Protein AF-A0A2V5WFZ2-F1 (afdb_monomer_lite)

pLDDT: mean 87.29, std 8.24, range [59.81, 97.25]

Foldseek 3Di:
DVCVVVVCCCCVVVVVDDVVVVVPDDDDDDPVRVLVVLVVVPFDSVQWDWDADPVNNDIDIDTDDDDD

Structure (mmCIF, N/CA/C/O backbone):
data_AF-A0A2V5WFZ2-F1
#
_entry.id   AF-A0A2V5WFZ2-F1
#
loop_
_atom_site.group_PDB
_atom_site.id
_atom_site.type_symbol
_atom_site.label_atom_id
_atom_site.label_alt_id
_atom_site.label_comp_id
_atom_site.label_asym_id
_atom_site.label_entity_id
_atom_site.label_seq_id
_atom_site.pdbx_PDB_ins_code
_atom_site.Cartn_x
_atom_site.Cartn_y
_atom_site.Cartn_z
_atom_site.occupancy
_atom_site.B_iso_or_equiv
_atom_site.auth_seq_id
_atom_site.auth_comp_id
_atom_site.auth_asym_id
_atom_site.auth_atom_id
_atom_site.pdbx_PDB_model_num
ATOM 1 N N . TRP A 1 1 ? 4.493 7.743 -4.347 1.00 75.12 1 TRP A N 1
ATOM 2 C CA . TRP A 1 1 ? 5.662 7.066 -3.724 1.00 75.12 1 TRP A CA 1
ATOM 3 C C . TRP A 1 1 ? 6.879 6.998 -4.668 1.00 75.12 1 TRP A C 1
ATOM 5 O O . TRP A 1 1 ? 6.689 6.860 -5.868 1.00 75.12 1 TRP A O 1
ATOM 15 N N . ARG A 1 2 ? 8.126 7.107 -4.156 1.00 75.12 2 ARG A N 1
ATOM 16 C CA . ARG A 1 2 ? 9.369 7.207 -4.971 1.00 75.12 2 ARG A CA 1
ATOM 17 C C . ARG A 1 2 ? 9.758 5.933 -5.733 1.00 75.12 2 ARG A C 1
ATOM 19 O O . ARG A 1 2 ? 10.443 6.034 -6.742 1.00 75.12 2 ARG A O 1
ATOM 26 N N . GLY A 1 3 ? 9.346 4.750 -5.277 1.00 78.88 3 GLY A N 1
ATOM 27 C CA . GLY A 1 3 ? 9.724 3.513 -5.966 1.00 78.88 3 GLY A CA 1
ATOM 28 C C . GLY A 1 3 ? 8.899 3.210 -7.217 1.00 78.88 3 GLY A C 1
ATOM 29 O O . GLY A 1 3 ? 9.320 2.362 -7.992 1.00 78.88 3 GLY A O 1
ATOM 30 N N . LYS A 1 4 ? 7.814 3.954 -7.483 1.00 81.12 4 LYS A N 1
ATOM 31 C CA . LYS A 1 4 ? 7.089 3.887 -8.761 1.00 81.12 4 LYS A CA 1
ATOM 32 C C . LYS A 1 4 ? 8.041 4.132 -9.935 1.00 81.12 4 LYS A C 1
ATOM 34 O O . LYS A 1 4 ? 8.170 3.282 -10.803 1.00 81.12 4 LYS A O 1
ATOM 39 N N . SER A 1 5 ? 8.788 5.237 -9.899 1.00 81.06 5 SER A N 1
ATOM 40 C CA . SER A 1 5 ? 9.737 5.586 -10.963 1.00 81.06 5 SER A CA 1
ATOM 41 C C . SER A 1 5 ? 10.855 4.552 -11.126 1.00 81.06 5 SER A C 1
ATOM 43 O O . SER A 1 5 ? 11.290 4.300 -12.242 1.00 81.06 5 SER A O 1
ATOM 45 N N . PHE A 1 6 ? 11.307 3.929 -10.031 1.00 83.00 6 PHE A N 1
ATOM 46 C CA . PHE A 1 6 ? 12.307 2.859 -10.089 1.00 83.00 6 PHE A CA 1
ATOM 47 C C . PHE A 1 6 ? 11.752 1.592 -10.757 1.00 83.00 6 PHE A C 1
ATOM 49 O O . PHE A 1 6 ? 12.410 1.021 -11.623 1.00 83.00 6 PHE A O 1
ATOM 56 N N . LEU A 1 7 ? 10.538 1.171 -10.387 1.00 82.31 7 LEU A N 1
ATOM 57 C CA . LEU A 1 7 ? 9.889 -0.002 -10.975 1.00 82.31 7 LEU A CA 1
ATOM 58 C C . LEU A 1 7 ? 9.562 0.213 -12.450 1.00 82.31 7 LEU A C 1
ATOM 60 O O . LEU A 1 7 ? 9.854 -0.660 -13.258 1.00 82.31 7 LEU A O 1
ATOM 64 N N . GLU A 1 8 ? 9.040 1.383 -12.816 1.00 84.12 8 GLU A N 1
ATOM 65 C CA . GLU A 1 8 ? 8.764 1.721 -14.215 1.00 84.12 8 GLU A CA 1
ATOM 66 C C . GLU A 1 8 ? 10.060 1.766 -15.039 1.00 84.12 8 GLU A C 1
ATOM 68 O O . GLU A 1 8 ? 10.118 1.208 -16.132 1.00 84.12 8 GLU A O 1
ATOM 73 N N . PHE A 1 9 ? 11.141 2.345 -14.507 1.00 83.38 9 PHE A N 1
ATOM 74 C CA . PHE A 1 9 ? 12.445 2.325 -15.175 1.00 83.38 9 PHE A CA 1
ATOM 75 C C . PHE A 1 9 ? 12.973 0.894 -15.365 1.00 83.38 9 PHE A C 1
ATOM 77 O O . PHE A 1 9 ? 13.409 0.532 -16.458 1.00 83.38 9 PHE A O 1
ATOM 84 N N . SER A 1 10 ? 12.896 0.063 -14.324 1.00 82.44 10 SER A N 1
ATOM 85 C CA . SER A 1 10 ? 13.301 -1.344 -14.382 1.00 82.44 10 SER A CA 1
ATOM 86 C C . SER A 1 10 ? 12.477 -2.142 -15.398 1.00 82.44 10 SER A C 1
ATOM 88 O O . SER A 1 10 ? 13.034 -2.913 -16.179 1.00 82.44 10 SER A O 1
ATOM 90 N N . ALA A 1 11 ? 11.158 -1.952 -15.408 1.00 82.12 11 ALA A N 1
ATOM 91 C CA . ALA A 1 11 ? 10.241 -2.704 -16.255 1.00 82.12 11 ALA A CA 1
ATOM 92 C C . ALA A 1 11 ? 10.337 -2.268 -17.724 1.00 82.12 11 ALA A C 1
ATOM 94 O O . ALA A 1 11 ? 10.572 -3.096 -18.600 1.00 82.12 11 ALA A O 1
ATOM 95 N N . PHE A 1 12 ? 10.218 -0.966 -18.000 1.00 82.50 12 PHE A N 1
ATOM 96 C CA . PHE A 1 12 ? 10.105 -0.455 -19.369 1.00 82.50 12 PHE A CA 1
ATOM 97 C C . PHE A 1 12 ? 11.448 -0.155 -20.035 1.00 82.50 12 PHE A C 1
ATOM 99 O O . PHE A 1 12 ? 11.544 -0.236 -21.258 1.00 82.50 12 PHE A O 1
ATOM 106 N N . ARG A 1 13 ? 12.487 0.206 -19.268 1.00 80.81 13 ARG A N 1
ATOM 107 C CA . ARG A 1 13 ? 13.789 0.592 -19.838 1.00 80.81 13 ARG A CA 1
ATOM 108 C C . ARG A 1 13 ? 14.835 -0.512 -19.755 1.00 80.81 13 ARG A C 1
ATOM 110 O O . ARG A 1 13 ? 15.649 -0.623 -20.664 1.00 80.81 13 ARG A O 1
ATOM 117 N N . LEU A 1 14 ? 14.830 -1.304 -18.682 1.00 81.75 14 LEU A N 1
ATOM 118 C CA . LEU A 1 14 ? 15.764 -2.425 -18.519 1.00 81.75 14 LEU A CA 1
ATOM 119 C C . LEU A 1 14 ? 15.164 -3.775 -18.938 1.00 81.75 14 LEU A C 1
ATOM 121 O O . LEU A 1 14 ? 15.908 -4.742 -19.068 1.00 81.75 14 LEU A O 1
ATOM 125 N N . GLY A 1 15 ? 13.846 -3.852 -19.161 1.00 80.19 15 GLY A N 1
ATOM 126 C CA . GLY A 1 15 ? 13.176 -5.080 -19.602 1.00 80.19 15 GLY A CA 1
ATOM 127 C C . GLY A 1 15 ? 13.215 -6.208 -18.569 1.00 80.19 15 GLY A C 1
ATOM 128 O O . GLY A 1 15 ? 13.128 -7.376 -18.933 1.00 80.19 15 GLY A O 1
ATOM 129 N N . LEU A 1 16 ? 13.372 -5.875 -17.283 1.00 81.56 16 LEU A N 1
ATOM 130 C CA . LEU A 1 16 ? 13.554 -6.855 -16.204 1.00 81.56 16 LEU A CA 1
ATOM 131 C C . LEU A 1 16 ? 12.236 -7.438 -15.676 1.00 81.56 16 LEU A C 1
ATOM 133 O O . LEU A 1 16 ? 12.250 -8.239 -14.743 1.00 81.56 16 LEU A O 1
ATOM 137 N N . SER A 1 17 ? 11.104 -7.035 -16.253 1.00 79.88 17 SER A N 1
ATOM 138 C CA . SER A 1 17 ? 9.773 -7.506 -15.874 1.00 79.88 17 SER A CA 1
ATOM 139 C C . SER A 1 17 ? 9.132 -8.293 -17.023 1.00 79.88 17 SER A C 1
ATOM 141 O O . SER A 1 17 ? 9.182 -7.841 -18.170 1.00 79.88 17 SER A O 1
ATOM 143 N N . PRO A 1 18 ? 8.516 -9.458 -16.755 1.00 80.88 18 PRO A N 1
ATOM 144 C CA . PRO A 1 18 ? 7.745 -10.190 -17.755 1.00 80.88 18 PRO A CA 1
ATOM 145 C C . PRO A 1 18 ? 6.584 -9.343 -18.290 1.00 80.88 18 PRO A C 1
ATOM 147 O O . PRO A 1 18 ? 5.840 -8.751 -17.512 1.00 80.88 18 PRO A O 1
ATOM 150 N N . LYS A 1 19 ? 6.374 -9.336 -19.613 1.00 79.12 19 LYS A N 1
ATOM 151 C CA . LYS A 1 19 ? 5.300 -8.549 -20.256 1.00 79.12 19 LYS A CA 1
ATOM 152 C C . LYS A 1 19 ? 3.912 -8.845 -19.675 1.00 79.12 19 LYS A C 1
ATOM 154 O O . LYS A 1 19 ? 3.155 -7.921 -19.426 1.00 79.12 19 LYS A O 1
ATOM 159 N N . VAL A 1 20 ? 3.630 -10.112 -19.364 1.00 79.38 20 VAL A N 1
ATOM 160 C CA . VAL A 1 20 ? 2.357 -10.532 -18.752 1.00 79.38 20 VAL A CA 1
ATOM 161 C C . VAL A 1 20 ? 2.089 -9.858 -17.400 1.00 79.38 20 VAL A C 1
ATOM 163 O O . VAL A 1 20 ? 0.955 -9.493 -17.114 1.00 79.38 20 VAL A O 1
ATOM 166 N N . GLU A 1 21 ? 3.122 -9.635 -16.583 1.00 75.06 21 GLU A N 1
ATOM 167 C CA . GLU A 1 21 ? 2.984 -8.947 -15.292 1.00 75.06 21 GLU A CA 1
ATOM 168 C C . GLU A 1 21 ? 2.807 -7.435 -15.469 1.00 75.06 21 GLU A C 1
ATOM 170 O O . GLU A 1 21 ? 2.190 -6.781 -14.631 1.00 75.06 21 GLU A O 1
ATOM 175 N N . MET A 1 22 ? 3.341 -6.877 -16.559 1.00 79.38 22 MET A N 1
ATOM 176 C CA . MET A 1 22 ? 3.173 -5.469 -16.918 1.00 79.38 22 MET A CA 1
ATOM 177 C C . MET A 1 22 ? 1.764 -5.199 -17.456 1.00 79.38 22 MET A C 1
ATOM 179 O O . MET A 1 22 ? 1.179 -4.174 -17.116 1.00 79.38 22 MET A O 1
ATOM 183 N N . ASP A 1 23 ? 1.207 -6.129 -18.234 1.00 78.44 23 ASP A N 1
ATOM 184 C CA . ASP A 1 23 ? -0.138 -6.017 -18.808 1.00 78.44 23 ASP A CA 1
ATOM 185 C C . ASP A 1 23 ? -1.246 -6.213 -17.753 1.00 78.44 23 ASP A C 1
ATOM 187 O O . ASP A 1 23 ? -2.291 -5.568 -17.827 1.00 78.44 23 ASP A O 1
ATOM 191 N N . ASP A 1 24 ? -1.019 -7.047 -16.728 1.00 77.62 24 ASP A N 1
ATOM 192 C CA . ASP A 1 24 ? -1.939 -7.189 -15.583 1.00 77.62 24 ASP A CA 1
ATOM 193 C C . ASP A 1 24 ? -1.814 -6.027 -14.570 1.00 77.62 24 ASP A C 1
ATOM 195 O O . ASP A 1 24 ? -2.635 -5.864 -13.659 1.00 77.62 24 ASP A O 1
ATOM 199 N N . HIS A 1 25 ? -0.799 -5.167 -14.718 1.00 74.25 25 HIS A N 1
ATOM 200 C CA . HIS A 1 25 ? -0.542 -4.079 -13.784 1.00 74.25 25 HIS A CA 1
ATOM 201 C C . HIS A 1 25 ? -1.545 -2.925 -13.941 1.00 74.25 25 HIS A C 1
ATOM 203 O O . HIS A 1 25 ? -1.412 -2.059 -14.801 1.00 74.25 25 HIS A O 1
ATOM 209 N N . LYS A 1 26 ? -2.541 -2.865 -13.050 1.00 71.94 26 LYS A N 1
ATOM 210 C CA . LYS A 1 26 ? -3.611 -1.850 -13.117 1.00 71.94 26 LYS A CA 1
ATOM 211 C C . LYS A 1 26 ? -3.215 -0.491 -12.536 1.00 71.94 26 LYS A C 1
ATOM 213 O O . LYS A 1 26 ? -3.494 0.541 -13.138 1.00 71.94 26 LYS A O 1
ATOM 218 N N . MET A 1 27 ? -2.620 -0.466 -11.341 1.00 81.75 27 MET A N 1
ATOM 219 C CA . MET A 1 27 ? -2.265 0.780 -10.654 1.00 81.75 27 MET A CA 1
ATOM 220 C C . MET A 1 27 ? -1.244 0.536 -9.537 1.00 81.75 27 MET A C 1
ATOM 222 O O . MET A 1 27 ? -1.385 -0.392 -8.739 1.00 81.75 27 MET A O 1
ATOM 226 N N . TYR A 1 28 ? -0.265 1.436 -9.417 1.00 85.81 28 TYR A N 1
ATOM 227 C CA . TYR A 1 28 ? 0.572 1.531 -8.224 1.00 85.81 28 TYR A CA 1
ATOM 228 C C . TYR A 1 28 ? -0.170 2.284 -7.124 1.00 85.81 28 TYR A C 1
ATOM 230 O O . TYR A 1 28 ? -0.432 3.477 -7.268 1.00 85.81 28 TYR A O 1
ATOM 238 N N . TYR A 1 29 ? -0.435 1.606 -6.011 1.00 88.94 29 TYR A N 1
ATOM 239 C CA . TYR A 1 29 ? -0.979 2.234 -4.814 1.00 88.94 29 TYR A CA 1
ATOM 240 C C . TYR A 1 29 ? 0.101 2.464 -3.760 1.00 88.94 29 TYR A C 1
ATOM 242 O O . TYR A 1 29 ? 0.917 1.582 -3.476 1.00 88.94 29 TYR A O 1
ATOM 250 N N . ASP A 1 30 ? 0.067 3.631 -3.127 1.00 91.38 30 ASP A N 1
ATOM 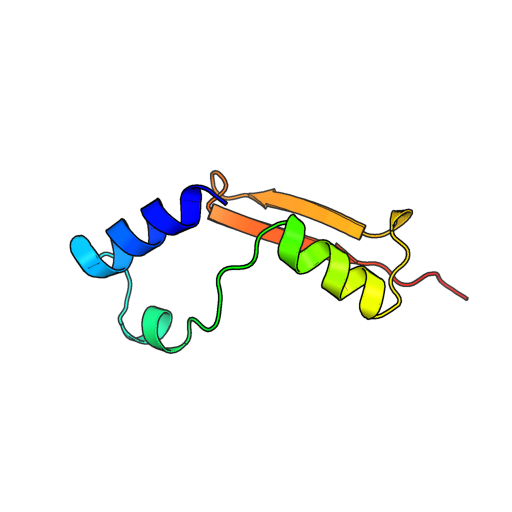251 C CA . ASP A 1 30 ? 0.870 3.939 -1.955 1.00 91.38 30 ASP A CA 1
ATOM 252 C C . ASP A 1 30 ? 0.008 4.118 -0.692 1.00 91.38 30 ASP A C 1
ATOM 254 O O . ASP A 1 30 ? -1.218 3.984 -0.714 1.00 91.38 30 ASP A O 1
ATOM 258 N N . LYS A 1 31 ? 0.645 4.342 0.468 1.00 93.62 31 LYS A N 1
ATOM 259 C CA . LYS A 1 31 ? -0.086 4.468 1.743 1.00 93.62 31 LYS A CA 1
ATOM 260 C C . LYS A 1 31 ? -1.178 5.542 1.705 1.00 93.62 31 LYS A C 1
ATOM 262 O O . LYS A 1 31 ? -2.198 5.365 2.363 1.00 93.62 31 LYS A O 1
ATOM 267 N N . ARG A 1 32 ? -0.959 6.642 0.983 1.00 92.81 32 ARG A N 1
ATOM 268 C CA . ARG A 1 32 ? -1.901 7.763 0.865 1.00 92.81 32 ARG A CA 1
ATOM 269 C C . ARG A 1 32 ? -3.075 7.426 -0.047 1.00 92.81 32 ARG A C 1
ATOM 271 O O . ARG A 1 32 ? -4.127 8.025 0.123 1.00 92.81 32 ARG A O 1
ATOM 278 N N . ASP A 1 33 ? -2.909 6.453 -0.937 1.00 92.81 33 ASP A N 1
ATOM 279 C CA . ASP A 1 33 ? -3.969 5.989 -1.829 1.00 92.81 33 ASP A CA 1
ATOM 280 C C . ASP A 1 33 ? -4.803 4.881 -1.169 1.00 92.81 33 ASP A C 1
ATOM 282 O O . ASP A 1 33 ? -6.030 4.947 -1.146 1.00 92.81 33 ASP A O 1
ATOM 286 N N . VAL A 1 34 ? -4.147 3.875 -0.572 1.00 94.44 34 VAL A N 1
ATOM 287 C CA . VAL A 1 34 ? -4.840 2.723 0.037 1.00 94.44 34 VAL A CA 1
ATOM 288 C C . VAL A 1 34 ? -5.571 3.110 1.317 1.00 94.44 34 VAL A C 1
ATOM 290 O O . VAL A 1 34 ? -6.679 2.634 1.557 1.00 94.44 34 VAL A O 1
ATOM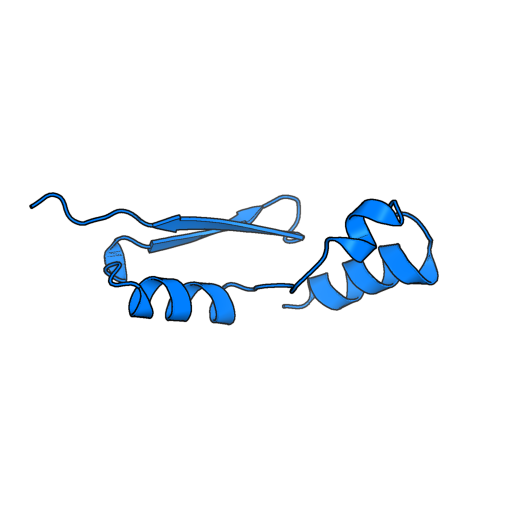 293 N N . TRP A 1 35 ? -4.970 3.955 2.162 1.00 96.12 35 TRP A N 1
ATOM 294 C CA . TRP A 1 35 ? -5.542 4.253 3.476 1.00 96.12 35 TRP A CA 1
ATOM 295 C C . TRP A 1 35 ? -6.946 4.876 3.383 1.00 96.12 35 TRP A C 1
ATOM 297 O O . TRP A 1 35 ? -7.858 4.334 4.011 1.00 96.12 35 TRP A O 1
ATOM 307 N N . PRO A 1 36 ? -7.192 5.920 2.562 1.00 96.50 36 PRO A N 1
ATOM 308 C CA . PRO A 1 36 ? -8.534 6.472 2.403 1.00 96.50 36 PRO A CA 1
ATOM 309 C C . PRO A 1 36 ? -9.529 5.478 1.799 1.00 96.50 36 PRO A C 1
ATOM 311 O O . PRO A 1 36 ? -10.698 5.502 2.175 1.00 96.50 36 PRO A O 1
ATOM 314 N N . LEU A 1 37 ? -9.096 4.595 0.889 1.00 95.62 37 LEU A N 1
ATOM 315 C CA . LEU A 1 37 ? -9.969 3.572 0.301 1.00 95.62 37 LEU A CA 1
ATOM 316 C C . LEU A 1 37 ? -10.463 2.580 1.358 1.00 95.62 37 LEU A C 1
ATOM 318 O O . LEU A 1 37 ? -11.650 2.265 1.392 1.00 95.62 37 LEU A O 1
ATOM 322 N N . LEU A 1 38 ? -9.582 2.143 2.261 1.00 96.12 38 LEU A N 1
ATOM 323 C CA . LEU A 1 38 ? -9.952 1.258 3.367 1.00 96.12 38 LEU A CA 1
ATOM 324 C C . LEU A 1 38 ? -10.890 1.951 4.363 1.00 96.12 38 LEU A C 1
ATOM 326 O O . LEU A 1 38 ? -11.879 1.358 4.786 1.00 96.12 38 LEU A O 1
ATOM 330 N N . VAL A 1 39 ? -10.637 3.219 4.696 1.00 96.19 39 VAL A N 1
ATOM 331 C CA . VAL A 1 39 ? -11.544 3.987 5.566 1.00 96.19 39 VAL A CA 1
ATOM 332 C C . VAL A 1 39 ? -12.921 4.147 4.914 1.00 96.19 39 VAL A C 1
ATOM 334 O O . VAL A 1 39 ? -13.937 3.905 5.560 1.00 96.19 39 VAL A O 1
ATOM 337 N N . ARG A 1 40 ? -12.976 4.473 3.616 1.00 96.75 40 ARG A N 1
ATOM 338 C CA . ARG A 1 40 ? -14.233 4.571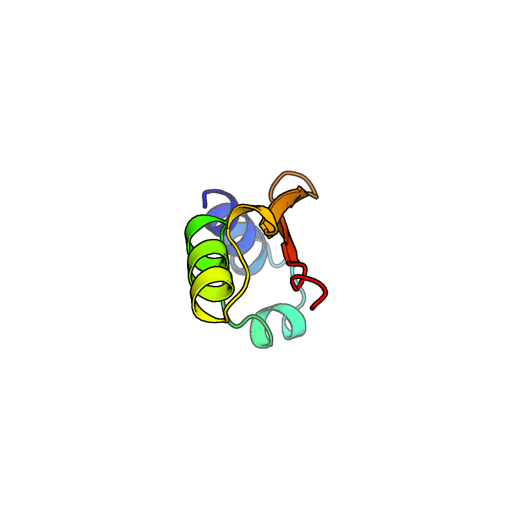 2.852 1.00 96.75 40 ARG A CA 1
ATOM 339 C C . ARG A 1 40 ? -14.981 3.242 2.750 1.00 96.75 40 ARG A C 1
ATOM 341 O O . ARG A 1 40 ? -16.202 3.255 2.663 1.00 96.75 40 ARG A O 1
ATOM 348 N N . ALA A 1 41 ? -14.269 2.118 2.779 1.00 95.69 41 ALA A N 1
ATOM 349 C CA . ALA A 1 41 ? -14.860 0.782 2.825 1.00 95.69 41 ALA A CA 1
ATOM 350 C C . ALA A 1 41 ? -15.421 0.405 4.214 1.00 95.69 41 ALA A C 1
ATOM 352 O O . ALA A 1 41 ? -15.976 -0.680 4.368 1.00 95.69 41 ALA A O 1
ATOM 353 N N . GLY A 1 42 ? -15.291 1.280 5.218 1.00 95.75 42 GLY A N 1
ATOM 354 C CA . GLY A 1 42 ? -15.861 1.098 6.555 1.00 95.75 42 GLY A CA 1
ATOM 355 C C . GLY A 1 42 ? -14.895 0.528 7.594 1.00 95.75 42 GLY A C 1
ATOM 356 O O . GLY A 1 42 ? -15.306 0.247 8.719 1.00 95.75 42 GLY A O 1
ATOM 357 N N . PHE A 1 43 ? -13.610 0.363 7.269 1.00 96.44 43 PHE A N 1
ATOM 358 C CA . PHE A 1 43 ? -12.621 -0.055 8.263 1.00 96.44 43 PHE A CA 1
ATOM 359 C C . PHE A 1 43 ? -12.264 1.102 9.199 1.00 96.44 43 PHE A C 1
ATOM 361 O O . PHE A 1 43 ? -11.985 2.220 8.757 1.00 96.44 43 PHE A O 1
ATOM 368 N N . LYS A 1 44 ? -12.205 0.830 10.509 1.00 95.62 44 LYS A N 1
ATOM 369 C CA . LYS A 1 44 ? -11.785 1.838 11.487 1.00 95.62 44 LYS A CA 1
ATOM 370 C C . LYS A 1 44 ? -10.310 2.210 11.283 1.00 95.62 44 LYS A C 1
ATOM 372 O O . LYS A 1 44 ? -9.470 1.308 11.246 1.00 95.62 44 LYS A O 1
ATOM 377 N N . PRO A 1 45 ? -9.958 3.511 11.253 1.00 95.06 45 PRO A N 1
ATOM 378 C CA . PRO A 1 45 ? -8.577 3.980 11.125 1.00 95.06 45 PRO A CA 1
ATOM 379 C C . PRO A 1 45 ? -7.572 3.312 12.069 1.00 95.06 45 PRO A C 1
ATOM 381 O O . PRO A 1 45 ? -6.468 2.965 11.653 1.00 95.06 45 PRO A O 1
ATOM 384 N N . SER A 1 46 ? -7.963 3.089 13.327 1.00 95.81 46 SER A N 1
ATOM 385 C CA . SER A 1 46 ? -7.131 2.463 14.363 1.00 95.81 46 SER A CA 1
ATOM 386 C C . SER A 1 46 ? -6.828 0.980 14.110 1.00 95.81 46 SER A C 1
ATOM 388 O O . SER A 1 46 ? -5.875 0.443 14.675 1.00 95.81 46 SER A O 1
ATOM 390 N N . LEU A 1 47 ? -7.603 0.318 13.246 1.00 96.44 47 LEU A N 1
ATOM 391 C CA . LEU A 1 47 ? -7.468 -1.100 12.902 1.00 96.44 47 LEU A CA 1
ATOM 392 C C . LEU A 1 47 ? -6.789 -1.330 11.542 1.00 96.44 47 LEU A C 1
ATOM 394 O O . LEU A 1 47 ? -6.636 -2.479 11.116 1.00 96.44 47 LEU A O 1
ATOM 398 N N . ILE A 1 48 ? -6.355 -0.261 10.868 1.00 97.25 48 ILE A N 1
ATOM 399 C CA . ILE A 1 48 ? -5.636 -0.325 9.594 1.00 97.25 48 ILE A CA 1
ATOM 400 C C . ILE A 1 48 ? -4.131 -0.237 9.860 1.00 97.25 48 ILE A C 1
ATOM 402 O O . ILE A 1 48 ? -3.629 0.737 10.418 1.00 97.25 48 ILE A O 1
ATOM 406 N N . LYS A 1 49 ? -3.377 -1.239 9.402 1.00 96.88 49 LYS A N 1
ATOM 407 C CA . LYS A 1 49 ? -1.911 -1.258 9.457 1.00 96.88 49 LYS A CA 1
ATOM 408 C C . LYS A 1 49 ? -1.342 -1.339 8.050 1.00 96.88 49 LYS A C 1
ATOM 410 O O . LYS A 1 49 ? -1.570 -2.313 7.339 1.00 96.88 49 LYS A O 1
ATOM 415 N N . LEU A 1 50 ? -0.557 -0.332 7.671 1.00 96.44 50 LEU A N 1
ATOM 416 C CA . LEU A 1 50 ? 0.130 -0.278 6.382 1.00 96.44 50 LEU A CA 1
ATOM 417 C C . LEU A 1 50 ? 1.644 -0.280 6.584 1.00 96.44 50 LEU A C 1
ATOM 419 O O . LEU A 1 50 ? 2.199 0.621 7.227 1.00 96.44 50 LEU A O 1
ATOM 423 N N . ARG A 1 51 ? 2.338 -1.235 5.970 1.00 95.31 51 ARG A N 1
ATOM 424 C CA . ARG A 1 51 ? 3.804 -1.306 5.990 1.00 95.31 51 ARG A CA 1
ATOM 425 C C . ARG A 1 51 ? 4.351 -1.503 4.591 1.00 95.31 51 ARG A C 1
ATOM 427 O O . ARG A 1 51 ? 3.811 -2.279 3.812 1.00 95.31 51 ARG A O 1
ATOM 434 N N . TYR A 1 52 ? 5.445 -0.818 4.296 1.00 93.38 52 TYR A N 1
ATOM 435 C CA . TYR A 1 52 ? 6.219 -1.169 3.120 1.00 93.38 52 TYR A CA 1
ATOM 436 C C . TYR A 1 52 ? 7.120 -2.357 3.450 1.00 93.38 52 TYR A C 1
ATOM 438 O O . TYR A 1 52 ? 7.641 -2.458 4.560 1.00 93.38 52 TYR A O 1
ATOM 446 N N . HIS A 1 53 ? 7.297 -3.251 2.489 1.00 91.75 53 HIS A N 1
ATOM 447 C CA . HIS A 1 53 ? 8.216 -4.381 2.576 1.00 91.75 53 HIS A CA 1
ATOM 448 C C . HIS A 1 53 ? 8.959 -4.547 1.246 1.00 91.75 53 HIS A C 1
ATOM 450 O O . HIS A 1 53 ? 8.729 -3.771 0.315 1.00 91.75 53 HIS A O 1
ATOM 456 N N . LYS A 1 54 ? 9.889 -5.515 1.177 1.00 86.94 54 LYS A N 1
ATOM 457 C CA . LYS A 1 54 ? 10.763 -5.741 0.008 1.00 86.94 54 LYS A CA 1
ATOM 458 C C . LYS A 1 54 ? 11.388 -4.420 -0.477 1.00 86.94 54 LYS A C 1
ATOM 460 O O . LYS A 1 54 ? 11.090 -3.939 -1.565 1.00 86.94 54 LYS A O 1
ATOM 465 N N . PHE A 1 55 ? 12.182 -3.794 0.397 1.00 86.62 55 PHE A N 1
ATOM 466 C CA . PHE A 1 55 ? 12.887 -2.527 0.133 1.00 86.62 55 PHE A CA 1
ATOM 467 C C . PHE A 1 55 ? 11.997 -1.334 -0.237 1.00 86.62 55 PHE A C 1
ATOM 469 O O . PHE A 1 55 ? 12.422 -0.416 -0.930 1.00 86.62 55 PHE A O 1
ATOM 476 N N . GLY A 1 56 ? 10.747 -1.323 0.220 1.00 85.38 56 GLY A N 1
ATOM 477 C CA . GLY A 1 56 ? 9.841 -0.225 -0.095 1.00 85.38 56 GLY A CA 1
ATOM 478 C C . GLY A 1 56 ? 8.988 -0.464 -1.332 1.00 85.38 56 GLY A C 1
ATOM 479 O O . GLY A 1 56 ? 8.053 0.299 -1.528 1.00 85.38 56 GLY A O 1
ATOM 480 N N . LEU A 1 57 ? 9.288 -1.499 -2.128 1.00 87.25 57 LEU A N 1
ATOM 481 C CA . LEU A 1 57 ? 8.688 -1.760 -3.443 1.00 87.25 57 LEU A CA 1
ATOM 482 C C . LEU A 1 57 ? 7.287 -2.358 -3.388 1.00 87.25 57 LEU A C 1
ATOM 484 O O . LEU A 1 57 ? 6.583 -2.368 -4.390 1.00 87.25 57 LEU A O 1
ATOM 488 N N . ASN A 1 58 ? 6.893 -2.868 -2.225 1.00 89.56 58 ASN A N 1
ATOM 489 C CA . ASN A 1 58 ? 5.597 -3.492 -2.037 1.00 89.56 58 ASN A CA 1
ATOM 490 C C . ASN A 1 58 ? 4.914 -2.882 -0.815 1.00 89.56 58 ASN A C 1
ATOM 492 O O . ASN A 1 58 ? 5.527 -2.726 0.250 1.00 89.56 58 ASN A O 1
ATOM 496 N N . LEU A 1 59 ? 3.636 -2.545 -0.969 1.00 93.12 59 LEU A N 1
ATOM 497 C CA . LEU A 1 59 ? 2.787 -2.077 0.114 1.00 93.12 59 LEU A CA 1
ATOM 498 C C . LEU A 1 59 ? 1.959 -3.247 0.643 1.00 93.12 59 LEU A C 1
ATOM 500 O O . LEU A 1 59 ? 1.159 -3.828 -0.079 1.00 93.12 59 LEU A O 1
ATOM 504 N N . PHE A 1 60 ? 2.129 -3.560 1.923 1.00 94.75 60 PHE A N 1
ATOM 505 C CA . PHE A 1 60 ? 1.338 -4.565 2.617 1.00 94.75 60 PHE A CA 1
ATOM 506 C C . PHE A 1 60 ? 0.325 -3.887 3.536 1.00 94.75 60 PHE A C 1
ATOM 508 O O . PHE A 1 60 ? 0.702 -3.081 4.397 1.00 94.75 60 PHE A O 1
ATOM 515 N N . ALA A 1 61 ? -0.948 -4.237 3.363 1.00 95.62 61 ALA A N 1
ATOM 516 C CA . ALA A 1 61 ? -2.064 -3.693 4.121 1.00 95.62 61 ALA A CA 1
ATOM 517 C C . ALA A 1 61 ? -2.761 -4.786 4.937 1.00 95.62 61 ALA A C 1
ATOM 519 O O . ALA A 1 61 ? -3.068 -5.857 4.422 1.00 95.62 61 ALA A O 1
ATOM 520 N N . VAL A 1 62 ? -3.035 -4.494 6.208 1.00 96.38 62 VAL A N 1
ATOM 521 C CA . VAL A 1 62 ? -3.899 -5.300 7.077 1.00 96.38 62 VAL A CA 1
ATOM 522 C C . VAL A 1 62 ? -5.027 -4.402 7.556 1.00 96.38 62 VAL A C 1
ATOM 524 O O . VAL A 1 62 ? -4.764 -3.396 8.212 1.00 96.38 62 VAL A O 1
ATOM 527 N N . ALA A 1 63 ? -6.265 -4.769 7.245 1.00 96.38 63 ALA A N 1
ATOM 528 C CA . ALA A 1 63 ? -7.461 -4.103 7.736 1.00 96.38 63 ALA A CA 1
ATOM 529 C C . ALA 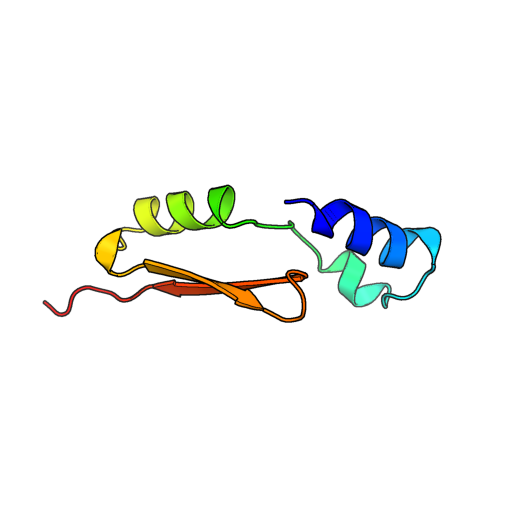A 1 63 ? -8.319 -5.127 8.477 1.00 96.38 63 ALA A C 1
ATOM 531 O O . ALA A 1 63 ? -8.633 -6.184 7.930 1.00 96.38 63 ALA A O 1
ATOM 532 N N . ARG A 1 64 ? -8.642 -4.847 9.740 1.00 95.50 64 ARG A N 1
ATOM 533 C CA . ARG A 1 64 ? -9.502 -5.712 10.556 1.00 95.50 64 ARG A CA 1
ATOM 534 C C . ARG A 1 64 ? -10.871 -5.073 10.707 1.00 95.50 64 ARG A C 1
ATOM 536 O O . ARG A 1 64 ? -10.966 -3.860 10.897 1.00 95.50 64 ARG A O 1
ATOM 543 N N . ARG A 1 65 ? -11.913 -5.896 10.624 1.00 91.56 65 ARG A N 1
ATOM 544 C CA . ARG A 1 65 ? -13.251 -5.489 11.050 1.00 91.56 65 ARG A CA 1
ATOM 545 C C . ARG A 1 65 ? -13.262 -5.399 12.572 1.00 91.56 65 ARG A C 1
ATOM 547 O O . ARG A 1 65 ? -12.497 -6.094 13.233 1.00 91.56 65 ARG A O 1
ATOM 554 N N . GLU A 1 66 ? -14.082 -4.502 13.096 1.00 87.06 66 GLU A N 1
ATOM 555 C CA . GLU A 1 66 ? -14.427 -4.560 14.509 1.00 87.06 66 GLU A CA 1
ATOM 556 C C . GLU A 1 66 ? -15.331 -5.777 14.703 1.00 87.06 66 GLU A C 1
ATOM 558 O O . GLU A 1 66 ? -16.289 -5.954 13.943 1.00 87.06 66 GLU A O 1
ATOM 563 N N . ASP A 1 67 ? -14.963 -6.644 15.641 1.00 77.62 67 ASP A N 1
ATOM 564 C CA . ASP A 1 67 ? -15.819 -7.750 16.048 1.00 77.62 67 ASP A CA 1
ATOM 565 C C . ASP A 1 67 ? -17.032 -7.134 16.763 1.00 77.62 67 ASP A C 1
ATOM 567 O O . ASP A 1 67 ? -16.860 -6.289 17.645 1.00 77.62 67 ASP A O 1
ATOM 571 N N . ALA A 1 68 ? -18.233 -7.465 16.283 1.00 59.81 68 ALA A N 1
ATOM 572 C CA . ALA A 1 68 ? -19.502 -6.931 16.781 1.00 59.81 68 ALA A CA 1
ATOM 573 C C . ALA A 1 68 ? -19.896 -7.557 18.123 1.00 59.81 68 ALA A C 1
ATOM 575 O O . ALA A 1 68 ? -19.645 -8.773 18.292 1.00 59.81 68 ALA A O 1
#

Radius of gyration: 14.84 Å; chains: 1; bounding box: 35×18×37 Å

Sequence (68 aa):
WRGKSFLEFSAFRLGLSPKVEMDDHKMYYDKRDVWPLLVRAGFKPSLIKLRYHKFGLNLFAVARREDA

Secondary structure (DSSP, 8-state):
-THHHHHHIIIIIS--S-HHHHHS------HHHHHHHHHHTT--GGGEEEEEETTTTEEEEEE-PPP-

=== Feature glossary ===
A reading guide for the features in this record.

Start from the sequence.

  · Sequence gives the chain of amino acids in standard one-letter code (A=alanine, C=cysteine, …, Y=tyrosine), read N→C. It is the only feature that is directly encoded by the gene; all structural features are derived from the folded form of this sequence.

Fold it, and you get atomic coordinates and the backbone conformation that goes with them.

  · Structure coordinates are given as an mmCIF _atom_site loop: one row per atom with element, residue name, chain id, sequence number, and x/y/z position in Å. Only the four main-chain atoms per residue are included here; side chains are omitted to keep the record compact.

  · Backbone dihedral angles. Every residue except chain termini has a φ (preceding-C → N → Cα → C) and a ψ (N → Cα → C → next-N). They are reported in degrees following the IUPAC sign convention. Secondary structure is essentially a statement about which (φ, ψ) basin each residue occupies.

  · Eight-state secondary structure (DSSP): H is the canonical α-helix, G the tighter 3₁₀-helix, I the wider π-helix; E/B are β-structure, T and S are turns and bends, and '-' is everything else. DSSP derives these from the pattern of main-chain N–H···O=C hydrogen bonds, not from the sequence.

  · SS3 is a coarse helix/strand/coil call (letters a/b/c) made by the P-SEA algorithm from inter-Cα distances and dihedrals. It is less detailed than DSSP but needs only Cα positions.

Summarize the fold with a handful of shape descriptors and a per-residue structural alphabet.

  · Radius of gyration (Rg) is the root-mean-square distance of Cα atoms from their centroid — a single number for overall size and compactness. A globular domain of N residues has Rg ≈ 2.2·N^0.38 Å; an extended or disordered chain has a much larger Rg. The Cα contact count is the number of residue pairs whose Cα atoms are within 8 Å and are more than four positions apart in sequence — a standard proxy for tertiary packing density. The bounding box is the smallest axis-aligned box enclosing all Cα atoms.

  · 3Di is Foldseek's structural alphabet. Each residue is assigned one of twenty discrete states based on how its Cα sits relative to its spatial (not sequential) neighbors. Aligning 3Di strings finds structural homologs roughly as well as full 3D superposition, but orders of magnitude faster.

  · Solvent-accessible surface area (SASA) is the area in Å² traced out by the centre of a 1.4 Å probe sphere (a water molecule) rolled over the protein's van der Waals surface (Shrake–Rupley / Lee–Richards construction). Buried residues have near-zero SASA; fully exposed residues can exceed 200 Å². The total SASA scales roughly with the number of surface residues.

Ask how reliable the model is.

  · For AlphaFold models, the B-factor field carries pLDDT — the model's own estimate of local accuracy on a 0–100 scale. Regions with pLDDT<50 should be treated as essentially unmodeled; they often correspond to intrinsically disordered segments.

  · For experimental (PDB) structures, the B-factor (temperature factor) quantifies the positional spread of each atom in the crystal — a combination of thermal vibration and static disorder — in units of Å². High B-factors mark flexible loops or poorly resolved regions; low B-factors mark the rigid, well-ordered core.

  · Predicted Aligned Error (PAE) is an AlphaFold confidence matrix: entry (i, j) is the expected error in the position of residue j, in ångströms, when the prediction is superimposed on the true structure at residue i. Low PAE within a block of residues means that block is internally rigid and well-predicted; high PAE between two blocks means their relative placement is uncertain even if each block individually is confident.

Place it in context: what it resembles, what it is annotated as, and how it looks.

  · Structural nearest neighbors (via Foldseek easy-search vs the PDB). Reported per hit: target PDB id, E-value, and alignment TM-score. A TM-score above ~0.5 is the conventional threshold for 'same fold'.

  · Functional annotations link the protein to curated databases. InterPro entries identify conserved domains and families by matching the sequence against member-database signatures (Pfam, PROSITE, CDD, …). Gene Ontology (GO) terms describe molecular function, biological process, and cellular component in a controlled vocabulary. CATH places the structure in a hierarchical fold classification (Class/Architecture/Topology/Homologous-superfamily). The organism is the source species.

  · The contact map is a binary N×N matrix image: pixel (i, j) is dark where Cα_i and Cα_j are within 8 Å and |i−j|>4. Because the |i−j|>4 filter removes local helical contacts, off-diagonal stripes parallel to the main diagonal indica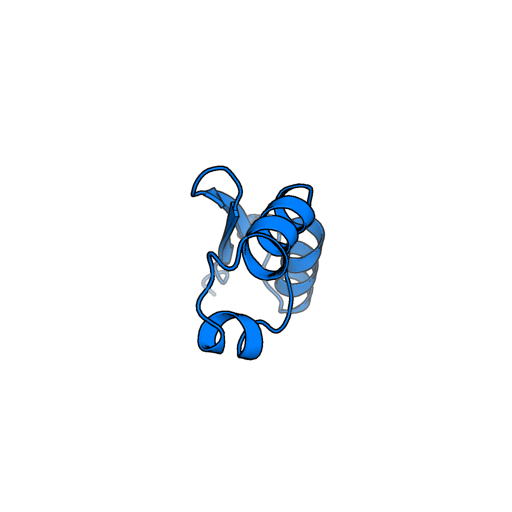te parallel β-sheets; stripes perpendicular to it indicate antiparallel β-sheets. The Ramachandran plot scatters every residue's (φ, ψ) pair against the sterically allowed regions. The PAE heatmap renders the predicted-aligned-error matrix.

  · Six rendered views show the 3D structure from the faces of a cube — i.e. along ±x, ±y, ±z. Rendering representation is drawn randomly per protein from cartoon (secondary-structure ribbons), sticks (backbone bonds), or molecular surface; coloring is either N→C rainbow (blue at the N-terminus through red 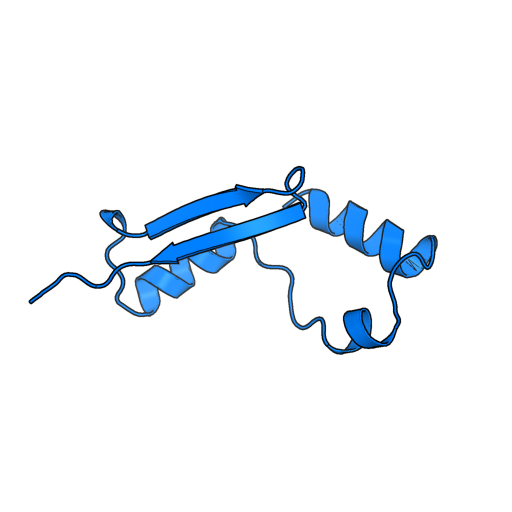at the C-terminus) or one color per chain.